Protein AF-M7DEE7-F1 (afdb_monomer_lite)

Secondary structure (DSSP, 8-state):
-EEEEEE-TTS-EEEEEEEPPP-----TT-HHHHHHHHHHHHHHHT-SSS--HHHHHHHHHHHHHHHHHHHHHHHHHHHT---------------------SSHHHHHHHHHHHHHHHTTT-PPPPP-----------

InterPro domains:
  IPR021973 SprA-related family [PF12118] (2-76)

Structure (mmCIF, N/CA/C/O backbone):
data_AF-M7DEE7-F1
#
_entry.id   AF-M7DEE7-F1
#
loop_
_atom_site.group_PDB
_atom_site.id
_atom_site.type_symbol
_atom_site.label_atom_id
_atom_site.label_alt_id
_atom_site.label_comp_id
_atom_site.label_asym_id
_atom_site.label_entity_id
_atom_site.label_seq_id
_atom_site.pdbx_PDB_ins_code
_atom_site.Cartn_x
_atom_site.Cartn_y
_atom_site.Cartn_z
_atom_site.occupancy
_atom_site.B_iso_or_equiv
_atom_site.auth_seq_id
_atom_site.auth_comp_id
_atom_site.auth_asym_id
_atom_site.auth_atom_id
_atom_site.pdbx_PDB_model_num
ATOM 1 N N . MET A 1 1 ? 14.505 -0.409 -4.161 1.00 74.81 1 MET A N 1
ATOM 2 C CA . MET A 1 1 ? 14.302 -0.125 -5.594 1.00 74.81 1 MET A CA 1
ATOM 3 C C . MET A 1 1 ? 15.296 -0.978 -6.356 1.00 74.81 1 MET A C 1
ATOM 5 O O . MET A 1 1 ? 16.490 -0.829 -6.120 1.00 74.81 1 MET A O 1
ATOM 9 N N . SER A 1 2 ? 14.812 -1.896 -7.187 1.00 82.19 2 SER A N 1
ATOM 10 C CA . SER A 1 2 ? 15.641 -2.763 -8.031 1.00 82.19 2 SER A CA 1
ATOM 11 C C . SER A 1 2 ? 15.344 -2.462 -9.496 1.00 82.19 2 SER A C 1
ATOM 13 O O . SER A 1 2 ? 14.206 -2.131 -9.825 1.00 82.19 2 SER A O 1
ATOM 15 N N . PHE A 1 3 ? 16.349 -2.559 -10.366 1.00 86.62 3 PHE A N 1
ATOM 16 C CA . PHE A 1 3 ? 16.215 -2.315 -11.802 1.00 86.62 3 PHE A CA 1
ATOM 17 C C . PHE A 1 3 ? 16.918 -3.418 -12.590 1.00 86.62 3 PHE A C 1
ATOM 19 O O . PHE A 1 3 ? 18.040 -3.807 -12.270 1.00 86.62 3 PHE A O 1
ATOM 26 N N . THR A 1 4 ? 16.257 -3.904 -13.636 1.00 86.44 4 THR A N 1
ATOM 27 C CA . THR A 1 4 ? 16.814 -4.855 -14.599 1.00 86.44 4 THR A CA 1
ATOM 28 C C . THR A 1 4 ? 17.246 -4.101 -15.846 1.00 86.44 4 THR A C 1
ATOM 30 O O . THR A 1 4 ? 16.471 -3.325 -16.410 1.00 86.44 4 THR A O 1
ATOM 33 N N . TYR A 1 5 ? 18.480 -4.347 -16.281 1.00 92.25 5 TYR A N 1
ATOM 34 C CA . TYR A 1 5 ? 19.091 -3.667 -17.416 1.00 92.25 5 TYR A CA 1
ATOM 35 C C . TYR A 1 5 ? 19.273 -4.617 -18.598 1.00 92.25 5 TYR A C 1
ATOM 37 O O . TYR A 1 5 ? 19.593 -5.792 -18.422 1.00 92.25 5 TYR A O 1
ATOM 45 N N . GLN A 1 6 ? 19.118 -4.091 -19.809 1.00 92.81 6 GLN A N 1
ATOM 46 C CA . GLN A 1 6 ? 19.440 -4.771 -21.056 1.00 92.81 6 GLN A CA 1
ATOM 47 C C . GLN A 1 6 ? 20.507 -3.980 -21.811 1.00 92.81 6 GLN A C 1
ATOM 49 O O . GLN A 1 6 ? 20.450 -2.752 -21.889 1.00 92.81 6 GLN A O 1
ATOM 54 N N . ARG A 1 7 ? 21.497 -4.690 -22.363 1.00 94.75 7 ARG A N 1
ATOM 55 C CA . ARG A 1 7 ? 22.533 -4.084 -23.201 1.00 94.75 7 ARG A CA 1
ATOM 56 C C . ARG A 1 7 ? 21.993 -3.848 -24.612 1.00 94.75 7 ARG A C 1
ATOM 58 O O . ARG A 1 7 ? 21.517 -4.786 -25.248 1.00 94.75 7 ARG A O 1
ATOM 65 N N . GLY A 1 8 ? 22.084 -2.606 -25.073 1.00 92.94 8 GLY A N 1
ATOM 66 C CA . GLY A 1 8 ? 21.734 -2.194 -26.424 1.00 92.94 8 GLY A CA 1
ATOM 67 C C . GLY A 1 8 ? 22.806 -2.564 -27.457 1.00 92.94 8 GLY A C 1
ATOM 68 O O . GLY A 1 8 ? 23.930 -2.929 -27.097 1.00 92.94 8 GLY A O 1
ATOM 69 N N . PRO A 1 9 ? 22.477 -2.473 -28.756 1.00 94.50 9 PRO A N 1
ATOM 70 C CA . PRO A 1 9 ? 23.415 -2.733 -29.854 1.00 94.50 9 PRO A CA 1
ATOM 71 C C . PRO A 1 9 ? 24.589 -1.739 -29.904 1.00 94.50 9 PRO A C 1
ATOM 73 O O . PRO A 1 9 ? 25.611 -2.023 -30.518 1.00 94.50 9 PRO A O 1
ATOM 76 N N . ASP A 1 10 ? 24.460 -0.599 -29.231 1.00 94.12 10 ASP A N 1
ATOM 77 C CA . ASP A 1 10 ? 25.496 0.411 -29.002 1.00 94.12 10 ASP A CA 1
ATOM 78 C C . ASP A 1 10 ? 26.430 0.077 -27.818 1.00 94.12 10 ASP A C 1
ATOM 80 O O . ASP A 1 10 ? 27.390 0.798 -27.553 1.00 94.12 10 ASP A O 1
ATOM 84 N N . GLY A 1 11 ? 26.167 -1.018 -27.096 1.00 93.38 11 GLY A N 1
ATOM 85 C CA . GLY A 1 11 ? 26.931 -1.456 -25.927 1.00 93.38 11 GLY A CA 1
ATOM 86 C C . GLY A 1 11 ? 26.510 -0.803 -24.605 1.00 93.38 11 GLY A C 1
ATOM 87 O O . GLY A 1 11 ? 26.977 -1.245 -23.546 1.00 93.38 11 GLY A O 1
ATOM 88 N N . ALA A 1 12 ? 25.608 0.183 -24.633 1.00 95.25 12 ALA A N 1
ATOM 89 C CA . ALA A 1 12 ? 25.098 0.857 -23.443 1.00 95.25 12 ALA A CA 1
ATOM 90 C C . ALA A 1 12 ? 24.053 0.000 -22.708 1.00 95.25 12 ALA A C 1
ATOM 92 O O . ALA A 1 12 ? 23.419 -0.878 -23.291 1.00 95.25 12 ALA A O 1
ATOM 93 N N . GLN A 1 13 ? 23.886 0.222 -21.402 1.00 94.88 13 GLN A N 1
ATOM 94 C CA . GLN A 1 13 ? 22.886 -0.477 -20.588 1.00 94.88 13 GLN A CA 1
ATOM 95 C C . GLN A 1 13 ? 21.650 0.401 -20.390 1.00 94.88 13 GLN A C 1
ATOM 97 O O . GLN A 1 13 ? 21.763 1.522 -19.898 1.00 94.88 13 GLN A O 1
ATOM 102 N N . TYR A 1 14 ? 20.477 -0.139 -20.712 1.00 90.75 14 TYR A N 1
ATOM 103 C CA . TYR A 1 14 ? 19.180 0.519 -20.566 1.00 90.75 14 TYR A CA 1
ATOM 104 C C . TYR A 1 14 ? 18.324 -0.220 -19.542 1.00 90.75 14 TYR A C 1
ATOM 106 O O . TYR A 1 14 ? 18.235 -1.445 -19.588 1.00 90.75 14 TYR A O 1
ATOM 114 N N . ALA A 1 15 ? 17.685 0.503 -18.621 1.00 90.88 15 ALA A N 1
ATOM 115 C CA . ALA A 1 15 ? 16.743 -0.097 -17.680 1.00 90.88 15 ALA A CA 1
ATOM 116 C C . ALA A 1 15 ? 15.453 -0.487 -18.419 1.00 90.88 15 ALA A C 1
ATOM 118 O O . ALA A 1 15 ? 14.769 0.377 -18.964 1.00 90.88 15 ALA A O 1
ATOM 119 N N . ILE A 1 16 ? 15.129 -1.779 -18.440 1.00 89.31 16 ILE A N 1
ATOM 120 C CA . ILE A 1 16 ? 13.931 -2.328 -19.106 1.00 89.31 16 ILE A CA 1
ATOM 121 C C . ILE A 1 16 ? 12.877 -2.833 -18.117 1.00 89.31 16 ILE A C 1
ATOM 123 O O . ILE A 1 16 ? 11.766 -3.177 -18.506 1.00 89.31 16 ILE A O 1
ATOM 127 N N . GLY A 1 17 ? 13.219 -2.885 -16.833 1.00 84.44 17 GLY A N 1
ATOM 128 C CA . GLY A 1 17 ? 12.309 -3.285 -15.773 1.00 84.44 17 GLY A CA 1
ATOM 129 C C . GLY A 1 17 ? 12.797 -2.792 -14.421 1.00 84.44 17 GLY A C 1
ATOM 130 O O . GLY A 1 17 ? 13.964 -2.434 -14.261 1.00 84.44 17 GLY A O 1
ATOM 131 N N . GLY A 1 18 ? 11.908 -2.777 -13.437 1.00 83.31 18 GLY A N 1
ATOM 132 C CA . GLY A 1 18 ? 12.243 -2.417 -12.068 1.00 83.31 18 GLY A CA 1
ATOM 133 C C . GLY A 1 18 ? 11.029 -2.445 -11.152 1.00 83.31 18 GLY A C 1
ATOM 134 O O . GLY A 1 18 ? 9.893 -2.473 -11.618 1.00 83.31 18 GLY A O 1
ATOM 135 N N . GLU A 1 19 ? 11.289 -2.445 -9.850 1.00 82.00 19 GLU A N 1
ATOM 136 C CA . GLU A 1 19 ? 10.268 -2.501 -8.804 1.00 82.00 19 GLU A CA 1
ATOM 137 C C . GLU A 1 19 ? 10.367 -1.282 -7.884 1.00 82.00 19 GLU A C 1
ATOM 139 O O . GLU A 1 19 ? 11.461 -0.889 -7.452 1.00 82.00 19 GLU A O 1
ATOM 144 N N . VAL A 1 20 ? 9.209 -0.694 -7.579 1.00 82.38 20 VAL A N 1
ATOM 145 C CA . VAL A 1 20 ? 9.079 0.442 -6.663 1.00 82.38 20 VAL A CA 1
ATOM 146 C C . VAL A 1 20 ? 8.702 -0.088 -5.278 1.00 82.38 20 VAL A C 1
ATOM 148 O O . VAL A 1 20 ? 7.695 -0.787 -5.164 1.00 82.38 20 VAL A O 1
ATOM 151 N N . PRO A 1 21 ? 9.470 0.222 -4.214 1.00 83.50 21 PRO A N 1
ATOM 152 C CA . PRO A 1 21 ? 9.062 -0.126 -2.861 1.00 83.50 21 PRO A CA 1
ATOM 153 C C . PRO A 1 21 ? 7.812 0.672 -2.479 1.00 83.50 21 PRO A C 1
ATOM 155 O O . PRO A 1 21 ? 7.757 1.886 -2.678 1.00 83.50 21 PRO A O 1
ATOM 158 N N . VAL A 1 22 ? 6.821 -0.013 -1.917 1.00 85.25 22 VAL A N 1
ATOM 159 C CA . VAL A 1 22 ? 5.583 0.605 -1.438 1.00 85.25 22 VAL A CA 1
ATOM 160 C C . VAL A 1 22 ? 5.645 0.727 0.077 1.00 85.25 22 VAL A C 1
ATOM 162 O O . VAL A 1 22 ? 6.008 -0.225 0.766 1.00 85.25 22 VAL A O 1
ATOM 165 N N . ASP A 1 23 ? 5.282 1.896 0.598 1.00 89.00 23 ASP A N 1
ATOM 166 C CA . ASP A 1 23 ? 5.188 2.101 2.038 1.00 89.00 23 ASP A CA 1
ATOM 167 C C . ASP A 1 23 ? 3.932 1.409 2.596 1.00 89.00 23 ASP A C 1
ATOM 169 O O . ASP A 1 23 ? 2.796 1.802 2.317 1.00 89.00 23 ASP A O 1
ATOM 173 N N . VAL A 1 24 ? 4.167 0.371 3.398 1.00 89.69 24 VAL A N 1
ATOM 174 C CA . VAL A 1 24 ? 3.150 -0.377 4.157 1.00 89.69 24 VAL A CA 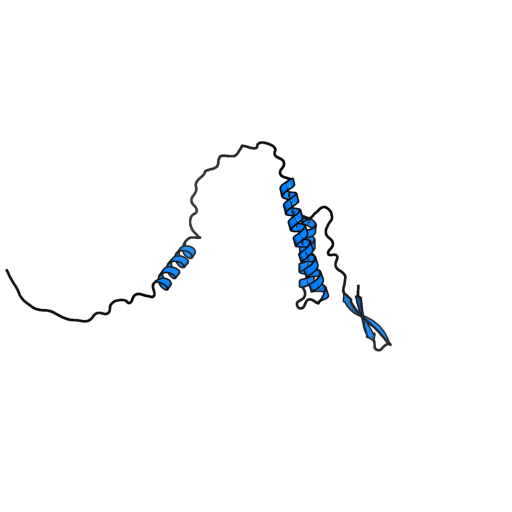1
ATOM 175 C C . VAL A 1 24 ? 3.122 0.036 5.631 1.00 89.69 24 VAL A C 1
ATOM 177 O O . VAL A 1 24 ? 2.571 -0.667 6.471 1.00 89.69 24 VAL A O 1
ATOM 180 N N . SER A 1 25 ? 3.717 1.182 5.962 1.00 92.06 25 SER A N 1
ATOM 181 C CA . SER A 1 25 ? 3.805 1.662 7.336 1.00 92.06 25 SER A CA 1
ATOM 182 C C . SER A 1 25 ? 2.444 2.204 7.797 1.00 92.06 25 SER A C 1
ATOM 184 O O . SER A 1 25 ? 1.747 2.877 7.014 1.00 92.06 25 SER A O 1
ATOM 186 N N . PRO A 1 26 ? 2.048 1.954 9.058 1.00 90.56 26 PRO A N 1
ATOM 187 C CA . PRO A 1 26 ? 0.838 2.533 9.621 1.00 90.56 26 PRO A CA 1
ATOM 188 C C . PRO A 1 26 ? 0.933 4.062 9.696 1.00 90.56 26 PRO A C 1
ATOM 190 O O . PRO A 1 26 ? 2.013 4.646 9.762 1.00 90.56 26 PRO A O 1
ATOM 193 N N . VAL A 1 27 ? -0.222 4.721 9.668 1.00 90.75 27 VAL A N 1
ATOM 194 C CA . VAL A 1 27 ? -0.355 6.152 9.943 1.00 90.75 27 VAL A CA 1
ATOM 195 C C . VAL A 1 27 ? -0.465 6.332 11.455 1.00 90.75 27 VAL A C 1
ATOM 197 O O . VAL A 1 27 ? -1.429 5.879 12.077 1.00 90.75 27 VAL A O 1
ATOM 200 N N . GLU A 1 28 ? 0.529 6.992 12.047 1.00 88.75 28 GLU A N 1
ATOM 201 C CA . GLU A 1 28 ? 0.598 7.198 13.494 1.00 88.75 28 GLU A CA 1
ATOM 202 C C . GLU A 1 28 ? -0.642 7.925 14.033 1.00 88.75 28 GLU A C 1
ATOM 204 O O . GLU A 1 28 ? -1.115 8.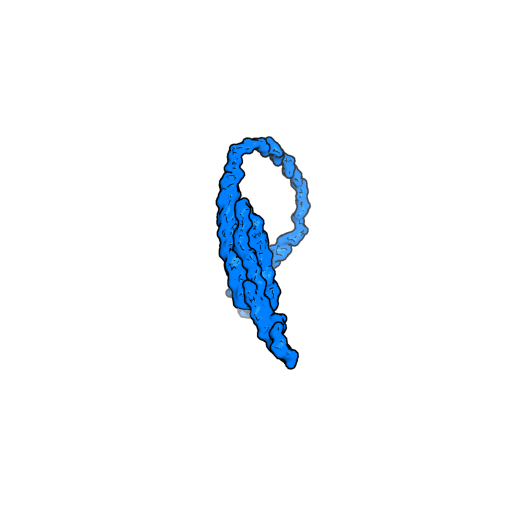913 13.467 1.00 88.75 28 GLU A O 1
ATOM 209 N N . GLY A 1 29 ? -1.190 7.416 15.139 1.00 87.31 29 GLY A N 1
ATOM 210 C CA . GLY A 1 29 ? -2.319 8.029 15.843 1.00 87.31 29 GLY A CA 1
ATOM 211 C C . GLY A 1 29 ? -3.668 7.964 15.119 1.00 87.31 29 GLY A C 1
ATOM 212 O O . GLY A 1 29 ? -4.658 8.457 15.660 1.00 87.31 29 GLY A O 1
ATOM 213 N N . ASN A 1 30 ? -3.750 7.359 13.927 1.00 92.81 30 ASN A N 1
ATOM 214 C CA . ASN A 1 30 ? -4.995 7.273 13.168 1.00 92.81 30 ASN A CA 1
ATOM 215 C C . ASN A 1 30 ? -5.185 5.886 12.520 1.00 92.81 30 ASN A C 1
ATOM 217 O O . ASN A 1 30 ? -4.877 5.702 11.336 1.00 92.81 30 ASN A O 1
ATOM 221 N N . PRO A 1 31 ? -5.745 4.906 13.257 1.00 92.25 31 PRO A N 1
ATOM 222 C CA . PRO A 1 31 ? -5.967 3.561 12.724 1.00 92.25 31 PRO A CA 1
ATOM 223 C C . PRO A 1 31 ? -6.956 3.552 11.549 1.00 92.25 31 PRO A C 1
ATOM 225 O O . PRO A 1 31 ? -6.840 2.725 10.646 1.00 92.25 31 PRO A O 1
ATOM 228 N N . GLN A 1 32 ? -7.893 4.504 11.495 1.00 93.81 32 GLN A N 1
ATOM 229 C CA . GLN A 1 32 ? -8.834 4.625 10.381 1.00 93.81 32 GLN A CA 1
ATOM 230 C C . GLN A 1 32 ? -8.121 5.049 9.089 1.00 93.81 32 GLN A C 1
ATOM 232 O O . GLN A 1 32 ? -8.337 4.444 8.040 1.00 93.81 32 GLN A O 1
ATOM 237 N N . ALA A 1 33 ? -7.219 6.031 9.164 1.00 94.56 33 ALA A N 1
ATOM 238 C CA . ALA A 1 33 ? -6.394 6.439 8.029 1.00 94.56 33 ALA A CA 1
ATOM 239 C C . ALA A 1 33 ? -5.445 5.318 7.580 1.00 94.56 33 ALA A C 1
ATOM 241 O O . ALA A 1 33 ? -5.286 5.099 6.379 1.00 94.56 33 ALA A O 1
ATOM 242 N N . THR A 1 34 ? -4.865 4.568 8.525 1.00 94.56 34 THR A N 1
ATOM 243 C CA . THR A 1 34 ? -4.061 3.371 8.225 1.00 94.56 34 THR A CA 1
ATOM 244 C C . THR A 1 34 ? -4.858 2.352 7.426 1.00 94.56 34 THR A C 1
ATOM 246 O O . THR A 1 34 ? -4.392 1.854 6.405 1.00 94.56 34 THR A O 1
ATOM 249 N N . LEU A 1 35 ? -6.080 2.064 7.858 1.00 94.44 35 LEU A N 1
ATOM 250 C CA . LEU A 1 35 ? -6.943 1.079 7.228 1.00 94.44 35 LEU A CA 1
ATOM 251 C C . LEU A 1 35 ? -7.325 1.476 5.795 1.00 94.44 35 LEU A C 1
ATOM 253 O O . LEU A 1 35 ? -7.234 0.642 4.892 1.00 94.44 35 LEU A O 1
ATOM 257 N N . GLU A 1 36 ? -7.670 2.743 5.555 1.00 95.25 36 GLU A N 1
ATOM 258 C CA . GLU A 1 36 ? -7.920 3.247 4.196 1.00 95.25 36 GLU A CA 1
ATOM 259 C C . GLU A 1 36 ? -6.655 3.213 3.325 1.00 95.25 36 GLU A C 1
ATOM 261 O O . GLU A 1 36 ? -6.690 2.724 2.193 1.00 95.25 36 GLU A O 1
ATOM 266 N N . LYS A 1 37 ? -5.504 3.636 3.867 1.00 95.19 37 LYS A N 1
ATOM 267 C CA . LYS A 1 37 ? -4.211 3.573 3.168 1.00 95.19 37 LYS A CA 1
ATOM 268 C C . LYS A 1 37 ? -3.877 2.136 2.756 1.00 95.19 37 LYS A C 1
ATOM 270 O O . LYS A 1 37 ? -3.561 1.886 1.594 1.00 95.19 37 LYS A O 1
ATOM 275 N N . MET A 1 38 ? -4.004 1.178 3.675 1.00 96.38 38 MET A N 1
ATOM 276 C CA . MET A 1 38 ? -3.701 -0.231 3.410 1.00 96.38 38 MET A CA 1
ATOM 277 C C . MET A 1 38 ? -4.680 -0.871 2.421 1.00 96.38 38 MET A C 1
ATOM 279 O O . MET A 1 38 ? -4.278 -1.729 1.634 1.00 96.38 38 MET A O 1
ATOM 283 N N . ARG A 1 39 ? -5.951 -0.445 2.392 1.00 95.50 39 ARG A N 1
ATOM 284 C CA . ARG A 1 39 ? -6.910 -0.883 1.361 1.00 95.50 39 ARG A CA 1
ATOM 285 C C . ARG A 1 39 ? -6.455 -0.476 -0.037 1.00 95.50 39 ARG A C 1
ATOM 287 O O . ARG A 1 39 ? -6.463 -1.321 -0.932 1.00 95.50 39 ARG A O 1
ATOM 294 N N . ILE A 1 40 ? -6.031 0.777 -0.205 1.00 95.44 40 ILE A N 1
ATOM 295 C CA . ILE A 1 40 ? -5.538 1.301 -1.486 1.00 95.44 40 ILE A CA 1
ATOM 296 C C . ILE A 1 40 ? -4.265 0.564 -1.904 1.00 95.44 40 ILE A C 1
ATOM 298 O O . ILE A 1 40 ? -4.189 0.077 -3.029 1.00 95.44 40 ILE A O 1
ATOM 302 N N . VAL A 1 41 ? -3.299 0.414 -0.991 1.00 95.00 41 VAL A N 1
ATOM 303 C CA . VAL A 1 41 ? -2.035 -0.295 -1.258 1.00 95.00 41 VAL A CA 1
ATOM 304 C C . VAL A 1 41 ? -2.288 -1.738 -1.695 1.00 95.00 41 VAL A C 1
ATOM 306 O O . VAL A 1 41 ? -1.769 -2.175 -2.721 1.00 95.00 41 VAL A O 1
ATOM 309 N N . ARG A 1 42 ? -3.141 -2.468 -0.967 1.00 95.06 42 ARG A N 1
ATOM 310 C CA . ARG A 1 42 ? -3.504 -3.849 -1.307 1.00 95.06 42 ARG A CA 1
ATOM 311 C C . ARG A 1 42 ? -4.169 -3.942 -2.677 1.00 95.06 42 ARG A C 1
ATOM 313 O O . ARG A 1 42 ? -3.844 -4.838 -3.451 1.00 95.06 42 ARG A O 1
ATOM 320 N N . ALA A 1 43 ? -5.113 -3.046 -2.962 1.00 94.56 43 ALA A N 1
ATOM 321 C CA . ALA A 1 43 ? -5.818 -3.023 -4.237 1.00 94.56 43 ALA A CA 1
ATOM 322 C C . ALA A 1 43 ? -4.867 -2.716 -5.399 1.00 94.56 43 ALA A C 1
ATOM 324 O O . ALA A 1 43 ? -4.922 -3.404 -6.410 1.00 94.56 43 ALA A O 1
ATOM 325 N N . ALA A 1 44 ? -3.966 -1.743 -5.238 1.00 92.88 44 ALA A N 1
ATOM 326 C CA . ALA A 1 44 ? -2.986 -1.375 -6.255 1.00 92.88 44 ALA A CA 1
ATOM 327 C C . ALA A 1 44 ? -1.994 -2.512 -6.541 1.00 92.88 44 ALA A C 1
ATOM 329 O O . ALA A 1 44 ? -1.747 -2.825 -7.702 1.00 92.88 44 ALA A O 1
ATOM 330 N N . ALA A 1 45 ? -1.484 -3.174 -5.499 1.00 92.62 45 ALA A N 1
ATOM 331 C CA . ALA A 1 45 ? -0.571 -4.304 -5.654 1.00 92.62 45 ALA A CA 1
ATOM 332 C C . ALA A 1 45 ? -1.238 -5.501 -6.364 1.00 92.62 45 ALA A C 1
ATOM 334 O O . ALA A 1 45 ? -0.617 -6.186 -7.170 1.00 92.62 45 ALA A O 1
ATOM 335 N N . LEU A 1 46 ? -2.527 -5.747 -6.115 1.00 94.19 46 LEU A N 1
ATOM 336 C CA . LEU A 1 46 ? -3.274 -6.836 -6.759 1.00 94.19 46 LEU A CA 1
ATOM 337 C C . LEU A 1 46 ? -3.966 -6.430 -8.074 1.00 94.19 46 LEU A C 1
ATOM 339 O O . LEU A 1 46 ? -4.631 -7.269 -8.676 1.00 94.19 46 LEU A O 1
ATOM 343 N N . ALA A 1 47 ? -3.842 -5.175 -8.515 1.00 93.31 47 ALA A N 1
ATOM 344 C CA . ALA A 1 47 ? -4.535 -4.661 -9.698 1.00 93.31 47 ALA A CA 1
ATOM 345 C C . ALA A 1 47 ? -4.085 -5.280 -11.040 1.00 93.31 47 ALA A C 1
ATOM 347 O O . ALA A 1 47 ? -4.939 -5.452 -11.914 1.00 93.31 47 ALA A O 1
ATOM 348 N N . PRO A 1 48 ? -2.794 -5.604 -11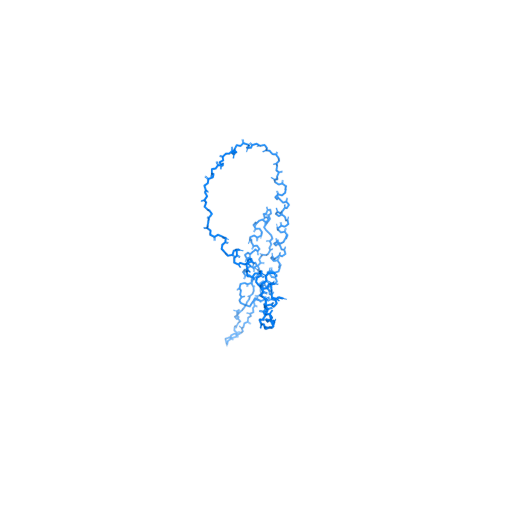.269 1.00 87.75 48 PRO A N 1
ATOM 349 C CA . PRO A 1 48 ? -2.367 -6.222 -12.521 1.00 87.75 48 PRO A CA 1
ATOM 350 C C . PRO A 1 48 ? -2.992 -7.607 -12.732 1.00 87.75 48 PRO A C 1
ATOM 352 O O . PRO A 1 48 ? -3.163 -8.373 -11.787 1.00 87.75 48 PRO A O 1
ATOM 355 N N . ALA A 1 49 ? -3.244 -7.982 -13.992 1.00 89.31 49 ALA A N 1
ATOM 356 C CA . ALA A 1 49 ? -3.812 -9.293 -14.338 1.00 89.31 49 ALA A CA 1
ATOM 357 C C . ALA A 1 49 ? -2.954 -10.480 -13.850 1.00 89.31 49 ALA A C 1
ATOM 359 O O . ALA A 1 49 ? -3.475 -11.564 -13.589 1.00 89.31 49 ALA A O 1
ATOM 360 N N . GLN A 1 50 ? -1.640 -10.275 -13.722 1.00 87.62 50 GLN A N 1
ATOM 361 C CA . GLN A 1 50 ? -0.695 -11.234 -13.155 1.00 87.62 50 GLN A CA 1
ATOM 362 C C . GLN A 1 50 ? 0.236 -10.501 -12.175 1.00 87.62 50 GLN A C 1
ATOM 364 O O . GLN A 1 50 ? 1.258 -9.963 -12.604 1.00 87.62 50 GLN A O 1
ATOM 369 N N . PRO A 1 51 ? -0.099 -10.440 -10.873 1.00 90.06 51 PRO A N 1
ATOM 370 C CA . PRO A 1 51 ? 0.738 -9.755 -9.893 1.00 90.06 51 PRO A CA 1
ATOM 371 C C . PRO A 1 51 ? 2.065 -10.497 -9.706 1.00 90.06 51 PRO A C 1
ATOM 373 O O . PRO A 1 51 ? 2.096 -11.734 -9.622 1.00 90.06 51 PRO A O 1
ATOM 376 N N . SER A 1 52 ? 3.164 -9.751 -9.600 1.00 91.25 52 SER A N 1
ATOM 377 C CA . SER A 1 52 ? 4.486 -10.321 -9.340 1.00 91.25 52 SER A CA 1
ATOM 378 C C . SER A 1 52 ? 4.580 -10.894 -7.916 1.00 91.25 52 SER A C 1
ATOM 380 O O . SER A 1 52 ? 3.686 -10.727 -7.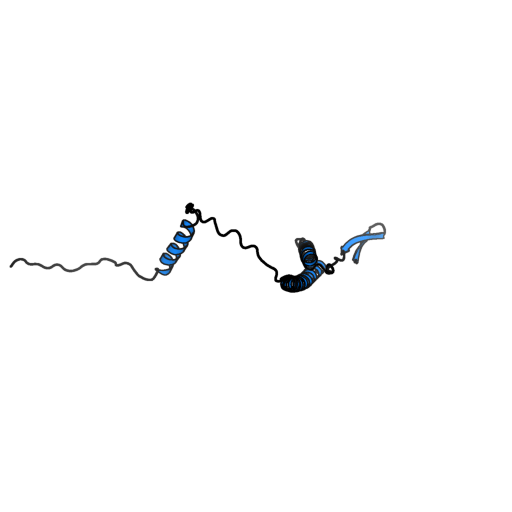083 1.00 91.25 52 SER A O 1
ATOM 382 N N . GLY A 1 53 ? 5.672 -11.601 -7.604 1.00 91.31 53 GLY A N 1
ATOM 383 C CA . GLY A 1 53 ? 5.923 -12.061 -6.232 1.00 91.31 53 GLY A CA 1
ATOM 384 C C . GLY A 1 53 ? 6.023 -10.905 -5.231 1.00 91.31 53 GLY A C 1
ATOM 385 O O . GLY A 1 53 ? 5.487 -11.006 -4.128 1.00 91.31 53 GLY A O 1
ATOM 386 N N . GLN A 1 54 ? 6.643 -9.797 -5.647 1.00 89.19 54 GLN A N 1
ATOM 387 C CA . GLN A 1 54 ? 6.827 -8.608 -4.821 1.00 89.19 54 GLN A CA 1
ATOM 388 C C . GLN A 1 54 ? 5.488 -7.923 -4.519 1.00 89.19 54 GLN A C 1
ATOM 390 O O . GLN A 1 54 ? 5.219 -7.594 -3.365 1.00 89.19 54 GLN A O 1
ATOM 395 N N . ASP A 1 55 ? 4.608 -7.805 -5.518 1.00 92.50 55 ASP A N 1
ATOM 396 C CA . ASP A 1 55 ? 3.271 -7.226 -5.342 1.00 92.50 55 ASP A CA 1
ATOM 397 C C . ASP A 1 55 ? 2.422 -8.041 -4.360 1.00 92.50 55 ASP A C 1
ATOM 399 O O . ASP A 1 55 ? 1.785 -7.500 -3.455 1.00 92.50 55 ASP A O 1
ATOM 403 N N . ARG A 1 56 ? 2.446 -9.375 -4.487 1.00 94.06 56 ARG A N 1
ATOM 404 C CA . ARG A 1 56 ? 1.728 -10.257 -3.554 1.00 94.06 56 ARG A CA 1
ATOM 405 C C . ARG A 1 56 ? 2.263 -10.141 -2.129 1.00 94.06 56 ARG A C 1
ATOM 407 O O . ARG A 1 56 ? 1.471 -10.191 -1.190 1.00 94.06 56 ARG A O 1
ATOM 414 N N . ALA A 1 57 ? 3.575 -9.974 -1.962 1.00 93.19 57 ALA A N 1
ATOM 415 C CA . ALA A 1 57 ? 4.179 -9.756 -0.651 1.00 93.19 57 ALA A CA 1
ATOM 416 C C . ALA A 1 57 ? 3.704 -8.433 -0.026 1.00 93.19 57 ALA A C 1
ATOM 418 O O . ALA A 1 57 ? 3.267 -8.432 1.123 1.00 93.19 57 ALA A O 1
ATOM 419 N N . VAL A 1 58 ? 3.688 -7.339 -0.797 1.00 94.12 58 VAL A N 1
ATOM 420 C CA . VAL A 1 58 ? 3.154 -6.037 -0.352 1.00 94.12 58 VAL A CA 1
ATOM 421 C C . VAL A 1 58 ? 1.676 -6.148 0.026 1.00 94.12 58 VAL A C 1
ATOM 423 O O . VAL A 1 58 ? 1.262 -5.651 1.071 1.00 94.12 58 VAL A O 1
ATOM 426 N N . ALA A 1 59 ? 0.873 -6.848 -0.779 1.00 94.50 59 ALA A N 1
ATOM 427 C CA . ALA A 1 59 ? -0.539 -7.070 -0.481 1.00 94.50 59 ALA A CA 1
ATOM 428 C C . ALA A 1 59 ? -0.745 -7.853 0.828 1.00 94.50 59 ALA A C 1
ATOM 430 O O . ALA A 1 59 ? -1.641 -7.517 1.603 1.00 94.50 59 ALA A O 1
ATOM 431 N N . ALA A 1 60 ? 0.084 -8.869 1.088 1.00 95.75 60 ALA A N 1
ATOM 432 C CA . ALA A 1 60 ? 0.042 -9.642 2.327 1.00 95.75 60 ALA A CA 1
ATOM 433 C C . ALA A 1 60 ? 0.428 -8.790 3.548 1.00 95.75 60 ALA A C 1
ATOM 435 O O . ALA A 1 60 ? -0.277 -8.823 4.554 1.00 95.75 60 ALA A O 1
ATOM 436 N N . GLN A 1 61 ? 1.482 -7.977 3.439 1.00 94.81 61 GLN A N 1
ATOM 437 C CA . GLN A 1 61 ? 1.878 -7.037 4.494 1.00 94.81 61 GLN A CA 1
ATOM 438 C C . GLN A 1 61 ? 0.767 -6.022 4.786 1.00 94.81 61 GLN A C 1
ATOM 440 O O . GLN A 1 61 ? 0.372 -5.847 5.935 1.00 94.81 61 GLN A O 1
ATOM 445 N N . ALA A 1 62 ? 0.170 -5.436 3.745 1.00 95.62 62 ALA A N 1
ATOM 446 C CA . ALA A 1 62 ? -0.948 -4.510 3.901 1.00 95.62 62 ALA A CA 1
ATOM 447 C C . ALA A 1 62 ? -2.164 -5.163 4.585 1.00 95.62 62 ALA A C 1
ATOM 449 O O . ALA A 1 62 ? -2.869 -4.505 5.349 1.00 95.62 62 ALA A O 1
ATOM 450 N N . MET A 1 63 ? -2.426 -6.456 4.346 1.00 95.62 63 MET A N 1
ATOM 451 C CA . MET A 1 63 ? -3.471 -7.188 5.073 1.00 95.62 63 MET A CA 1
ATOM 452 C C . MET A 1 63 ? -3.151 -7.334 6.563 1.00 95.62 63 MET A C 1
ATOM 454 O O . MET A 1 63 ? -4.055 -7.165 7.377 1.00 95.62 63 MET A O 1
ATOM 458 N N . GLN A 1 64 ? -1.898 -7.625 6.923 1.00 95.50 64 GLN A N 1
ATOM 459 C CA . GLN A 1 64 ? -1.476 -7.739 8.324 1.00 95.50 64 GLN A CA 1
ATOM 460 C C . GLN A 1 64 ? -1.694 -6.418 9.068 1.00 95.50 64 GLN A C 1
ATOM 462 O O . GLN A 1 64 ? -2.426 -6.384 10.054 1.00 95.50 64 GLN A O 1
ATOM 467 N N . THR A 1 65 ? -1.191 -5.311 8.520 1.00 95.00 65 THR A N 1
ATOM 468 C CA . THR A 1 65 ? -1.360 -3.974 9.111 1.00 95.00 65 THR A CA 1
ATOM 469 C C . THR A 1 65 ? -2.826 -3.542 9.162 1.00 95.00 65 THR A C 1
ATOM 471 O O . THR A 1 65 ? -3.259 -2.860 10.088 1.00 95.00 65 THR A O 1
ATOM 474 N N . MET A 1 66 ? -3.641 -3.960 8.190 1.00 94.88 66 MET A N 1
ATOM 475 C CA . MET A 1 66 ? -5.079 -3.695 8.212 1.00 94.88 66 MET A CA 1
ATOM 476 C C . MET A 1 66 ? -5.781 -4.413 9.372 1.00 94.88 66 MET A C 1
ATOM 478 O O . MET A 1 66 ? -6.694 -3.839 9.959 1.00 94.88 66 MET A O 1
ATOM 482 N N . LEU A 1 67 ? -5.380 -5.644 9.702 1.00 95.06 67 LEU A N 1
ATOM 483 C CA . LEU A 1 67 ? -5.930 -6.387 10.842 1.00 95.06 67 LEU A CA 1
ATOM 484 C C . LEU A 1 67 ? -5.537 -5.736 12.174 1.00 95.06 67 LEU A C 1
ATOM 486 O O . LEU A 1 67 ? -6.385 -5.582 13.052 1.00 95.06 67 LEU A O 1
ATOM 490 N N . GLU A 1 68 ? -4.285 -5.297 12.295 1.00 93.50 68 GLU A N 1
ATOM 491 C CA . GLU A 1 68 ? -3.789 -4.552 13.459 1.00 93.50 68 GLU A CA 1
ATOM 492 C C . GLU A 1 68 ? -4.579 -3.251 13.655 1.00 93.50 68 GLU A C 1
ATOM 494 O O . GLU A 1 68 ? -5.172 -3.030 14.712 1.00 93.50 68 GLU A O 1
ATOM 499 N N . ALA A 1 69 ? -4.713 -2.447 12.597 1.00 94.38 69 ALA A N 1
ATOM 500 C CA . ALA A 1 69 ? -5.472 -1.200 12.634 1.00 94.38 69 ALA A CA 1
ATOM 501 C C . ALA A 1 69 ? -6.966 -1.413 12.946 1.00 94.38 69 ALA A C 1
ATOM 503 O O . ALA A 1 69 ? -7.571 -0.597 13.638 1.00 94.38 69 ALA A O 1
ATOM 504 N N . GLN A 1 70 ? -7.581 -2.507 12.475 1.00 93.25 70 GLN A N 1
ATOM 505 C CA . GLN A 1 70 ? -8.963 -2.853 12.842 1.00 93.25 70 GLN A CA 1
ATOM 506 C C . GLN A 1 70 ? -9.101 -3.136 14.340 1.00 93.25 70 GLN A C 1
ATOM 508 O O . GLN A 1 70 ? -10.053 -2.665 14.965 1.00 93.25 70 GLN A O 1
ATOM 513 N N . SER A 1 71 ? -8.145 -3.869 14.916 1.00 93.31 71 SER A N 1
ATOM 514 C CA . SER A 1 71 ? -8.108 -4.141 16.353 1.00 93.31 71 SER A CA 1
ATOM 515 C C . SER A 1 71 ? -7.944 -2.850 17.161 1.00 93.31 71 SER A C 1
ATOM 517 O O . SER A 1 71 ? -8.678 -2.622 18.121 1.00 93.31 71 SER A O 1
ATOM 519 N N . GLU A 1 72 ? -7.033 -1.966 16.752 1.00 91.25 72 GLU A N 1
ATOM 520 C CA . GLU A 1 72 ? -6.833 -0.661 17.396 1.00 91.25 72 GLU A CA 1
ATOM 521 C C . GLU A 1 72 ? -8.061 0.253 17.292 1.00 91.25 72 GLU A C 1
ATOM 523 O O . GLU A 1 72 ? -8.407 0.959 18.238 1.00 91.25 72 GLU A O 1
ATOM 528 N N . LEU A 1 73 ? -8.766 0.241 16.161 1.00 91.06 73 LEU A N 1
ATOM 529 C CA . LEU A 1 73 ? -9.978 1.042 15.989 1.00 91.06 73 LEU A CA 1
ATOM 530 C C . LEU A 1 73 ? -11.103 0.561 16.921 1.00 91.06 73 LEU A C 1
ATOM 532 O O . LEU A 1 73 ? -11.823 1.378 17.500 1.00 91.06 73 LEU A O 1
ATOM 536 N N . ALA A 1 74 ? -11.222 -0.754 17.124 1.00 89.44 74 ALA A N 1
ATOM 537 C CA . ALA A 1 74 ? -12.193 -1.331 18.050 1.00 89.44 74 ALA A CA 1
ATOM 538 C C . ALA A 1 74 ? -11.925 -0.929 19.515 1.00 89.44 74 ALA A C 1
ATOM 540 O O . ALA A 1 74 ? -12.865 -0.622 20.259 1.00 89.44 74 ALA A O 1
ATOM 541 N N . THR A 1 75 ? -10.655 -0.870 19.932 1.00 87.56 75 THR A N 1
ATOM 542 C CA . THR A 1 75 ? -10.289 -0.429 21.289 1.00 87.56 75 THR A CA 1
ATOM 543 C C . THR A 1 75 ? -10.487 1.077 21.474 1.00 87.56 75 THR A C 1
ATOM 545 O O . THR A 1 75 ? -11.010 1.498 22.508 1.00 87.56 75 THR A O 1
ATOM 548 N N . GLN A 1 76 ? -10.176 1.896 20.462 1.00 83.56 76 GLN A N 1
ATOM 549 C CA . GLN A 1 76 ? -10.397 3.347 20.508 1.00 83.56 76 GLN A CA 1
ATOM 550 C C . GLN A 1 76 ? -11.879 3.735 20.585 1.00 83.56 76 GLN A C 1
ATOM 552 O O . GLN A 1 76 ? -12.227 4.663 21.318 1.00 83.56 76 GLN A O 1
ATOM 557 N N . ASN A 1 77 ? -12.764 3.033 19.869 1.00 79.75 77 ASN A N 1
ATOM 558 C CA . ASN A 1 77 ? -14.205 3.293 19.947 1.00 79.75 77 ASN A CA 1
ATOM 559 C C . ASN A 1 77 ? -14.792 2.908 21.311 1.00 79.75 77 ASN A C 1
ATOM 561 O O . ASN A 1 77 ? -15.677 3.597 21.814 1.00 79.75 77 ASN A O 1
ATOM 565 N N . SER A 1 78 ? -14.267 1.854 21.937 1.00 73.19 78 SER A N 1
ATOM 566 C CA . SER A 1 78 ? -14.701 1.426 23.272 1.00 73.19 78 SER A CA 1
ATOM 567 C C . SER A 1 78 ? -14.290 2.424 24.365 1.00 73.19 78 SER A C 1
ATOM 569 O O . SER A 1 78 ? -15.032 2.624 25.321 1.00 73.19 78 SER A O 1
ATOM 571 N N . GLY A 1 79 ? -13.147 3.103 24.205 1.00 61.47 79 GLY A N 1
ATOM 572 C CA . GLY A 1 79 ? -12.653 4.116 25.149 1.00 61.47 79 GLY A CA 1
ATOM 573 C C . GLY A 1 79 ? -13.260 5.520 25.001 1.00 61.47 79 GLY A C 1
ATOM 574 O O . GLY A 1 79 ? -13.071 6.346 25.884 1.00 61.47 79 GLY A O 1
ATOM 575 N N . LYS A 1 80 ? -13.988 5.807 23.912 1.00 59.12 80 LYS A N 1
ATOM 576 C CA . LYS A 1 80 ? -14.645 7.110 23.654 1.00 59.12 80 LYS A CA 1
ATOM 577 C C . LYS A 1 80 ? -16.107 7.183 24.107 1.00 59.12 80 LYS A C 1
ATOM 579 O O . LYS A 1 80 ? -16.768 8.191 23.867 1.00 59.12 80 LYS A O 1
ATOM 584 N N . THR A 1 81 ? -16.613 6.145 24.772 1.00 52.88 81 THR A N 1
ATOM 585 C CA . THR A 1 81 ? -17.934 6.189 25.412 1.00 52.88 81 THR A CA 1
ATOM 586 C C . THR A 1 81 ? -17.800 6.842 26.790 1.00 52.88 81 THR A C 1
ATOM 588 O O . THR A 1 81 ? -17.724 6.163 27.809 1.00 52.88 81 THR A O 1
ATOM 591 N N . GLU A 1 82 ? -17.726 8.172 26.816 1.00 53.00 82 GLU A N 1
ATOM 592 C CA . GLU A 1 82 ? -17.933 8.960 28.037 1.00 53.00 82 GLU A CA 1
ATOM 593 C C . GLU A 1 82 ? -19.431 8.928 28.425 1.00 53.00 82 GLU A C 1
ATOM 595 O O . GLU A 1 82 ? -20.291 9.081 27.549 1.00 53.00 82 GLU A O 1
ATOM 600 N N . PRO A 1 83 ? -19.781 8.743 29.714 1.00 58.16 83 PRO A N 1
ATOM 601 C CA . PRO A 1 83 ? -21.154 8.798 30.202 1.00 58.16 83 PRO A CA 1
ATOM 602 C C . PRO A 1 83 ? -21.547 10.257 30.486 1.00 58.16 83 PRO A C 1
ATOM 604 O O . PRO A 1 83 ? -20.993 10.892 31.380 1.00 58.16 83 PRO A O 1
ATOM 607 N N . GLY A 1 84 ? -22.515 10.798 29.743 1.00 47.44 84 GLY A N 1
ATOM 608 C CA . GLY A 1 84 ? -22.940 12.191 29.917 1.00 47.44 84 GLY A CA 1
ATOM 609 C C . GLY A 1 84 ? -24.241 12.562 29.205 1.00 47.44 84 GLY A C 1
ATOM 610 O O . GLY A 1 84 ? -24.212 13.125 28.118 1.00 47.44 84 GLY A O 1
ATOM 611 N N . THR A 1 85 ? -25.354 12.252 29.877 1.00 46.56 85 THR A N 1
ATOM 612 C CA . THR A 1 85 ? -26.550 13.108 30.059 1.00 46.56 85 THR A CA 1
ATOM 613 C C . THR A 1 85 ? -27.364 13.583 28.833 1.00 46.56 85 THR A C 1
ATOM 615 O O . THR A 1 85 ? -27.011 14.513 28.116 1.00 46.56 85 THR A O 1
ATOM 618 N N . ASP A 1 86 ? -28.558 12.987 28.725 1.00 50.31 86 ASP A N 1
ATOM 619 C CA . ASP A 1 86 ? -29.857 13.614 28.436 1.00 50.31 86 ASP A CA 1
ATOM 620 C C . ASP A 1 86 ? -30.053 14.423 27.142 1.00 50.31 86 ASP A C 1
ATOM 622 O O . ASP A 1 86 ? -29.969 15.650 27.100 1.00 50.31 86 ASP A O 1
ATOM 626 N N . LYS A 1 87 ? -30.568 13.725 26.123 1.00 48.44 87 LYS A N 1
ATOM 627 C CA . LYS A 1 87 ? -31.657 14.244 25.281 1.00 48.44 87 LYS A CA 1
ATOM 628 C C . LYS A 1 87 ? -32.761 13.198 25.159 1.00 48.44 87 LYS A C 1
ATOM 630 O O . LYS A 1 87 ? -32.899 12.503 24.157 1.00 48.44 87 LYS A O 1
ATOM 635 N N . ALA A 1 88 ? -33.565 13.116 26.213 1.00 49.81 88 ALA A N 1
ATOM 636 C CA . ALA A 1 88 ? -34.968 12.777 26.073 1.00 49.81 88 ALA A CA 1
ATOM 637 C C . ALA A 1 88 ? -35.668 13.967 25.396 1.00 49.81 88 ALA A C 1
ATOM 639 O O . ALA A 1 88 ? -35.976 14.940 26.068 1.00 49.81 88 ALA A O 1
ATOM 640 N N . ASP A 1 89 ? -35.844 13.915 24.075 1.00 47.16 89 ASP A N 1
ATOM 641 C CA . ASP A 1 89 ? -37.024 14.463 23.392 1.00 47.16 89 ASP A CA 1
ATOM 642 C C . ASP A 1 89 ? -37.037 13.997 21.931 1.00 47.16 89 ASP A C 1
ATOM 644 O O . ASP A 1 89 ? -36.278 14.482 21.092 1.00 47.16 89 ASP A O 1
ATOM 648 N N . SER A 1 90 ? -37.829 12.961 21.658 1.00 41.41 90 SER A N 1
ATOM 649 C CA . SER A 1 90 ? -38.633 12.783 20.432 1.00 41.41 90 SER A CA 1
ATOM 650 C C . SER A 1 90 ? -39.294 11.400 20.439 1.00 41.41 90 SER A C 1
ATOM 652 O O . SER A 1 90 ? -39.243 10.621 19.489 1.00 41.41 90 SER A O 1
ATOM 654 N N . ALA A 1 91 ? -39.989 11.102 21.538 1.00 48.66 91 ALA A N 1
ATOM 655 C CA . ALA A 1 91 ? -41.118 10.191 21.486 1.00 48.66 91 ALA A CA 1
ATOM 656 C C . ALA A 1 91 ? -42.307 10.968 20.909 1.00 48.66 91 ALA A C 1
ATOM 658 O O . ALA A 1 91 ? -43.037 11.584 21.669 1.00 48.66 91 ALA A O 1
ATOM 659 N N . GLN A 1 92 ? -42.463 10.971 19.579 1.00 45.84 92 GLN A N 1
ATOM 660 C CA . GLN A 1 92 ? -43.754 11.033 18.869 1.00 45.84 92 GLN A CA 1
ATOM 661 C C . GLN A 1 92 ? -43.543 11.265 17.369 1.00 45.84 92 GLN A C 1
ATOM 663 O O . GLN A 1 92 ? -43.433 12.396 16.909 1.00 45.84 92 GLN A O 1
ATOM 668 N N . LYS A 1 93 ? -43.603 10.182 16.585 1.00 38.97 93 LYS A N 1
ATOM 669 C CA . LYS A 1 93 ? -44.458 10.150 15.388 1.00 38.97 93 LYS A CA 1
ATOM 670 C C . LYS A 1 93 ? -44.785 8.709 15.004 1.00 38.97 93 LYS A C 1
ATOM 672 O O . LYS A 1 93 ? -44.290 8.169 14.023 1.00 38.97 93 LYS A O 1
ATOM 677 N N . THR A 1 94 ? -45.679 8.094 15.773 1.00 44.69 94 THR A N 1
ATOM 678 C CA . THR A 1 94 ? -46.618 7.130 15.199 1.00 44.69 94 THR A CA 1
ATOM 679 C C . THR A 1 94 ? -47.566 7.913 14.295 1.00 44.69 94 THR A C 1
ATOM 681 O O . THR A 1 94 ? -48.437 8.635 14.772 1.00 44.69 94 THR A O 1
ATOM 684 N N . ALA A 1 95 ? -47.372 7.800 12.989 1.00 47.09 95 ALA A N 1
ATOM 685 C CA . ALA A 1 95 ? -48.420 8.044 12.014 1.00 47.09 95 ALA A CA 1
ATOM 686 C C . ALA A 1 95 ? -48.311 6.929 10.981 1.00 47.09 95 ALA A C 1
ATOM 688 O O . ALA A 1 95 ? -47.477 6.962 10.081 1.00 47.09 95 ALA A O 1
ATOM 689 N N . SER A 1 96 ? -49.112 5.906 11.240 1.00 45.09 96 SER A N 1
ATOM 690 C CA . SER A 1 96 ? -49.637 4.933 10.303 1.00 45.09 96 SER A CA 1
ATOM 691 C C . SER A 1 96 ? -49.891 5.561 8.930 1.00 45.09 96 SER A C 1
ATOM 693 O O . SER A 1 96 ? -50.663 6.510 8.845 1.00 45.09 96 SER A O 1
ATOM 695 N N . ASP A 1 97 ? -49.292 4.999 7.882 1.00 41.84 97 ASP A N 1
ATOM 696 C CA . ASP A 1 97 ? -49.903 4.934 6.553 1.00 41.84 97 ASP A CA 1
ATOM 697 C C . ASP A 1 97 ? -49.361 3.685 5.814 1.00 41.84 97 ASP A C 1
ATOM 699 O O . ASP A 1 97 ? -48.163 3.393 5.928 1.00 41.84 97 ASP A O 1
ATOM 703 N N . PRO A 1 98 ? -50.212 2.871 5.160 1.00 49.53 98 PRO A N 1
ATOM 704 C CA . PRO A 1 98 ? -49.878 1.525 4.719 1.00 49.53 98 PRO A CA 1
ATOM 705 C C . PRO A 1 98 ? -49.405 1.520 3.260 1.00 49.53 98 PRO A C 1
ATOM 707 O O . PRO A 1 98 ? -50.194 1.688 2.338 1.00 49.53 98 PRO A O 1
ATOM 710 N N . ALA A 1 99 ? -48.126 1.229 3.032 1.00 38.03 99 ALA A N 1
ATOM 711 C CA . ALA A 1 99 ? -47.606 0.889 1.706 1.00 38.03 99 ALA A CA 1
ATOM 712 C C . ALA A 1 99 ? -46.995 -0.516 1.743 1.00 38.03 99 ALA A C 1
ATOM 714 O O . ALA A 1 99 ? -45.783 -0.720 1.687 1.00 38.03 99 ALA A O 1
ATOM 715 N N . ALA A 1 100 ? -47.878 -1.497 1.906 1.00 47.06 100 ALA A N 1
ATOM 716 C CA . ALA A 1 100 ? -47.595 -2.898 1.670 1.00 47.06 100 ALA A CA 1
ATOM 717 C C . ALA A 1 100 ? -47.944 -3.228 0.215 1.00 47.06 100 ALA A C 1
ATOM 719 O O . ALA A 1 100 ? -49.112 -3.423 -0.068 1.00 47.06 100 ALA A O 1
ATOM 720 N N . GLU A 1 101 ? -46.955 -3.310 -0.678 1.00 49.28 101 GLU A N 1
ATOM 721 C CA . GLU A 1 101 ? -46.955 -4.233 -1.830 1.00 49.28 101 GLU A CA 1
ATOM 722 C C . GLU A 1 101 ? -45.664 -4.065 -2.638 1.00 49.28 101 GLU A C 1
ATOM 724 O O . GLU A 1 101 ? -45.514 -3.094 -3.363 1.00 49.28 101 GLU A O 1
ATOM 729 N N . SER A 1 102 ? -44.711 -4.992 -2.478 1.00 51.31 102 SER A N 1
ATOM 730 C CA . SER A 1 102 ? -43.775 -5.403 -3.553 1.00 51.31 102 SER A CA 1
ATOM 731 C C . SER A 1 102 ? -42.810 -6.530 -3.127 1.00 51.31 102 SER A C 1
ATOM 733 O O . SER A 1 102 ? -42.058 -7.035 -3.954 1.00 51.31 102 SER A O 1
ATOM 735 N N . GLY A 1 103 ? -42.791 -6.956 -1.856 1.00 50.78 103 GLY A N 1
ATOM 736 C CA . GLY A 1 103 ? -41.854 -7.989 -1.363 1.00 50.78 103 GLY A CA 1
ATOM 737 C C . GLY A 1 103 ? -42.452 -9.380 -1.102 1.00 50.78 103 GLY A C 1
ATOM 738 O O . GLY A 1 103 ? -41.744 -10.285 -0.655 1.00 50.78 103 GLY A O 1
ATOM 739 N N . SER A 1 104 ? -43.757 -9.566 -1.324 1.00 57.69 104 SER A N 1
ATOM 740 C CA . SER A 1 104 ? -44.475 -10.754 -0.830 1.00 57.69 104 SER A CA 1
ATOM 741 C C . SER A 1 104 ? -44.731 -11.844 -1.871 1.00 57.69 104 SER A C 1
ATOM 743 O O . SER A 1 104 ? -45.062 -12.959 -1.489 1.00 57.69 104 SER A O 1
ATOM 745 N N . GLU A 1 105 ? -44.530 -11.581 -3.163 1.00 58.12 105 GLU A N 1
ATOM 746 C CA . GLU A 1 105 ? -44.757 -12.597 -4.201 1.00 58.12 105 GLU A CA 1
ATOM 747 C C . GLU A 1 105 ? -43.574 -13.557 -4.307 1.00 58.12 105 GLU A C 1
ATOM 749 O O . GLU A 1 105 ? -43.747 -14.760 -4.156 1.00 58.12 105 GLU A O 1
ATOM 754 N N . SER A 1 106 ? -42.349 -13.032 -4.399 1.00 62.72 106 SER A N 1
ATOM 755 C CA . SER A 1 106 ? -41.129 -13.850 -4.495 1.00 62.72 106 SER A CA 1
ATOM 756 C C . SER A 1 106 ? -40.908 -14.742 -3.260 1.00 62.72 106 SER A C 1
ATOM 758 O O . SER A 1 106 ? -40.540 -15.912 -3.373 1.00 62.72 106 SER A O 1
ATOM 760 N N . SER A 1 107 ? -41.233 -14.234 -2.065 1.00 68.94 107 SER A N 1
ATOM 761 C CA . SER A 1 107 ? -41.131 -15.000 -0.815 1.00 68.94 107 SER A CA 1
ATOM 762 C C . SER A 1 107 ? -42.243 -16.044 -0.645 1.00 68.94 107 SER A C 1
ATOM 764 O O . SER A 1 107 ? -42.005 -17.090 -0.037 1.00 68.94 107 SER A O 1
ATOM 766 N N . ARG A 1 108 ? -43.437 -15.815 -1.212 1.00 66.56 108 ARG A N 1
ATOM 767 C CA . ARG A 1 108 ? -44.506 -16.828 -1.295 1.00 66.56 108 ARG A CA 1
ATOM 768 C C . ARG A 1 108 ? -44.185 -17.891 -2.346 1.00 66.56 108 ARG A C 1
ATOM 770 O O . ARG A 1 108 ? -44.356 -19.075 -2.071 1.00 66.56 108 ARG A O 1
ATOM 777 N N . GLN A 1 109 ? -43.635 -17.496 -3.494 1.00 66.88 109 GLN A N 1
ATOM 778 C CA . GLN A 1 109 ? -43.255 -18.415 -4.569 1.00 66.88 109 GLN A CA 1
ATOM 779 C C . GLN A 1 109 ? -42.149 -19.375 -4.120 1.00 66.88 109 GLN A C 1
ATOM 781 O O . GLN A 1 109 ? -42.254 -20.578 -4.342 1.00 66.88 109 GLN A O 1
ATOM 786 N N . ALA A 1 110 ? -41.137 -18.869 -3.407 1.00 69.69 110 ALA A N 1
ATOM 787 C CA . ALA A 1 110 ? -40.053 -19.692 -2.875 1.00 69.69 110 ALA A CA 1
ATOM 788 C C . ALA A 1 110 ? -40.544 -20.742 -1.861 1.00 69.69 110 ALA A C 1
ATOM 790 O O . ALA A 1 110 ? -40.043 -21.865 -1.841 1.00 69.69 110 ALA A O 1
ATOM 791 N N . ARG A 1 111 ? -41.549 -20.405 -1.041 1.00 72.00 111 ARG A N 1
ATOM 792 C CA . ARG A 1 111 ? -42.134 -21.341 -0.068 1.00 72.00 111 ARG A CA 1
ATOM 793 C C . ARG A 1 111 ? -43.004 -22.412 -0.728 1.00 72.00 111 ARG A C 1
ATOM 795 O O . ARG A 1 111 ? -42.944 -23.560 -0.301 1.00 72.00 111 ARG A O 1
ATOM 802 N N . ASN A 1 112 ? -43.747 -22.060 -1.777 1.00 75.00 112 ASN A N 1
ATOM 803 C CA . ASN A 1 112 ? -44.601 -23.007 -2.499 1.00 75.00 112 ASN A CA 1
ATOM 804 C C . ASN A 1 112 ? -43.775 -24.027 -3.296 1.00 75.00 112 ASN A C 1
ATOM 806 O O . ASN A 1 112 ? -44.040 -25.222 -3.213 1.00 75.00 112 ASN A O 1
ATOM 810 N N . VAL A 1 113 ? -42.709 -23.584 -3.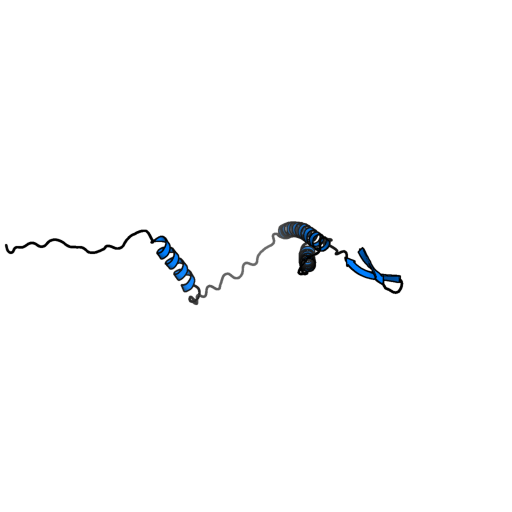975 1.00 75.69 113 VAL A N 1
ATOM 811 C CA . VAL A 1 113 ? -41.814 -24.487 -4.722 1.00 75.69 113 VAL A CA 1
ATOM 812 C C . VAL A 1 113 ? -41.148 -25.498 -3.790 1.00 75.69 113 VAL A C 1
ATOM 814 O O . VAL A 1 113 ? -41.017 -26.665 -4.142 1.00 75.69 113 VAL A O 1
ATOM 817 N N . TYR A 1 114 ? -40.769 -25.075 -2.580 1.00 69.12 114 TYR A N 1
ATOM 818 C CA . TYR A 1 114 ? -40.151 -25.969 -1.604 1.00 69.12 114 TYR A CA 1
ATOM 819 C C . TYR A 1 114 ? -41.130 -27.028 -1.068 1.00 69.12 1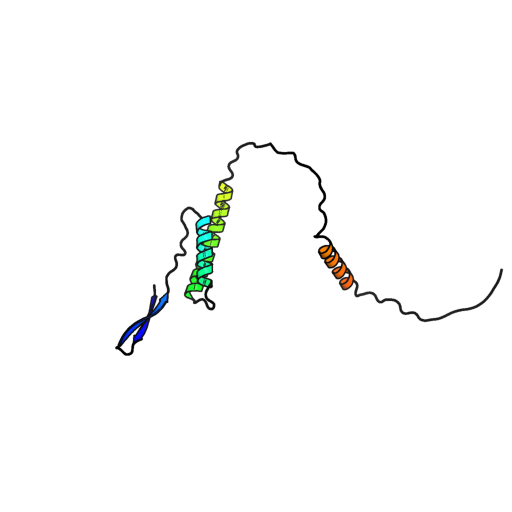14 TYR A C 1
ATOM 821 O O . TYR A 1 114 ? -40.712 -28.145 -0.772 1.00 69.12 114 TYR A O 1
ATOM 829 N N . GLN A 1 115 ? -42.426 -26.709 -0.973 1.00 69.81 115 GLN A N 1
ATOM 830 C CA . GLN A 1 115 ? -43.453 -27.684 -0.593 1.00 69.81 115 GLN A CA 1
ATOM 831 C C . GLN A 1 115 ? -43.756 -28.684 -1.716 1.00 69.81 115 GLN A C 1
ATOM 833 O O . GLN A 1 115 ? -43.867 -29.874 -1.429 1.00 69.81 115 GLN A O 1
ATOM 838 N N . ASP A 1 116 ? -43.809 -28.244 -2.976 1.00 61.72 116 ASP A N 1
ATOM 839 C CA . ASP A 1 116 ? -44.067 -29.136 -4.118 1.00 61.72 116 ASP A CA 1
ATOM 840 C C . ASP A 1 116 ? -42.937 -30.152 -4.335 1.00 61.72 116 ASP A C 1
ATOM 842 O O . ASP A 1 116 ? -43.190 -31.332 -4.581 1.00 61.72 116 ASP A O 1
ATOM 846 N N . VAL A 1 117 ? -41.675 -29.732 -4.198 1.00 64.12 117 VAL A N 1
ATOM 847 C CA . VAL A 1 117 ? -40.536 -30.649 -4.390 1.00 64.12 117 VAL A CA 1
ATOM 848 C C . VAL A 1 117 ? -40.325 -31.589 -3.203 1.00 64.12 117 VAL A C 1
ATOM 850 O O . VAL A 1 117 ? -39.855 -32.709 -3.390 1.00 64.12 117 VAL A O 1
ATOM 853 N N . ALA A 1 118 ? -40.704 -31.172 -1.990 1.00 68.56 118 ALA A N 1
ATOM 854 C CA . ALA A 1 118 ? -40.653 -32.019 -0.799 1.00 68.56 118 ALA A CA 1
ATOM 855 C C . ALA A 1 118 ? -41.810 -33.039 -0.735 1.00 68.56 118 ALA A C 1
ATOM 857 O O . ALA A 1 118 ? -41.719 -34.011 0.012 1.00 68.56 118 ALA A O 1
ATOM 858 N N . GLY A 1 119 ? -42.874 -32.842 -1.524 1.00 54.03 119 GLY A N 1
ATOM 859 C CA . GLY A 1 119 ? -44.047 -33.720 -1.606 1.00 54.03 119 GLY A CA 1
ATOM 860 C C . GLY A 1 119 ? -43.934 -34.892 -2.591 1.00 54.03 119 GLY A C 1
ATOM 861 O O . GLY A 1 119 ? -44.877 -35.673 -2.722 1.00 54.03 119 GLY A O 1
ATOM 862 N N . LEU A 1 120 ? -42.800 -35.066 -3.280 1.00 52.16 120 LEU A N 1
ATOM 863 C CA . LEU A 1 120 ? -42.569 -36.178 -4.212 1.00 52.16 120 LEU A CA 1
ATOM 864 C C . LEU A 1 120 ? -42.258 -37.486 -3.464 1.00 52.16 120 LEU A C 1
ATOM 866 O O . LEU A 1 120 ? -41.139 -37.997 -3.475 1.00 52.16 120 LEU A O 1
ATOM 870 N N . GLY A 1 121 ? -43.293 -38.025 -2.818 1.00 50.94 121 GLY A N 1
ATOM 871 C CA . GLY A 1 121 ? -43.284 -39.312 -2.127 1.00 50.94 121 GLY A CA 1
ATOM 872 C C . GLY A 1 121 ? -44.640 -40.019 -2.016 1.00 50.94 121 GLY A C 1
ATOM 873 O O . GLY A 1 121 ? -44.668 -41.113 -1.467 1.00 50.94 121 GLY A O 1
ATOM 874 N N . GLU A 1 122 ? -45.743 -39.477 -2.548 1.00 47.19 122 GLU A N 1
ATOM 875 C CA . GLU A 1 122 ? -47.066 -40.120 -2.453 1.00 47.19 122 GLU A CA 1
ATOM 876 C C . GLU A 1 122 ? -47.750 -40.189 -3.832 1.00 47.19 122 GLU A C 1
ATOM 878 O O . GLU A 1 122 ? -47.957 -39.185 -4.512 1.00 47.19 122 GLU A O 1
ATOM 883 N N . LYS A 1 123 ? -48.053 -41.411 -4.280 1.00 46.50 123 LYS A N 1
ATOM 884 C CA . LYS A 1 123 ? -48.621 -41.718 -5.602 1.00 46.50 123 LYS A CA 1
ATOM 885 C C . LYS A 1 123 ? -50.119 -41.370 -5.653 1.00 46.50 123 LYS A C 1
ATOM 887 O O . LYS A 1 123 ? -50.846 -41.798 -4.757 1.00 46.50 123 LYS A O 1
ATOM 892 N N . PRO A 1 124 ? -50.632 -40.719 -6.715 1.00 45.91 124 PRO A N 1
ATOM 893 C CA . PRO A 1 124 ? -52.068 -40.582 -6.919 1.00 45.91 124 PRO A CA 1
ATOM 894 C C . PRO A 1 124 ? -52.691 -41.875 -7.480 1.00 45.91 124 PRO A C 1
ATOM 896 O O . PRO A 1 124 ? -52.127 -42.566 -8.328 1.00 45.91 124 PRO A O 1
ATOM 899 N N . ASN A 1 125 ? -53.872 -42.172 -6.944 1.00 39.53 125 ASN A N 1
ATOM 900 C CA . ASN A 1 125 ? -54.715 -43.356 -7.105 1.00 39.53 125 ASN A CA 1
ATOM 901 C C . ASN A 1 125 ? -55.126 -43.631 -8.569 1.00 39.53 125 ASN A C 1
ATOM 903 O O . ASN A 1 125 ? -55.663 -42.749 -9.238 1.00 39.53 125 ASN A O 1
ATOM 907 N N . GLY A 1 126 ? -54.924 -44.866 -9.041 1.00 38.62 126 GLY A N 1
ATOM 908 C CA . GLY A 1 126 ? -55.387 -45.356 -10.341 1.00 38.62 126 GLY A CA 1
ATOM 909 C C . GLY A 1 126 ? -56.628 -46.241 -10.197 1.00 38.62 126 GLY A C 1
ATOM 910 O O . GLY A 1 126 ? -56.596 -47.258 -9.513 1.00 38.62 126 GLY A O 1
ATOM 911 N N . SER A 1 127 ? -57.715 -45.837 -10.852 1.00 46.88 127 SER A N 1
ATOM 912 C CA . SER A 1 127 ? -59.014 -46.512 -10.941 1.00 46.88 127 SER A CA 1
ATOM 913 C C . SER A 1 127 ? -58.944 -47.945 -11.488 1.00 46.88 127 SER A C 1
ATOM 915 O O . SER A 1 127 ? -58.262 -48.193 -12.481 1.00 46.88 127 SER A O 1
ATOM 917 N N . GLY A 1 128 ? -59.748 -48.864 -10.932 1.00 38.66 128 GLY A N 1
ATOM 918 C CA . GLY A 1 128 ? -59.917 -50.201 -11.512 1.00 38.66 128 GLY A CA 1
ATOM 919 C C . GLY A 1 128 ? -60.880 -51.149 -10.788 1.00 38.66 128 GLY A C 1
ATOM 920 O O . GLY A 1 128 ? -60.426 -52.036 -10.085 1.00 38.66 128 GLY A O 1
ATOM 921 N N . ALA A 1 129 ? -62.177 -51.004 -11.087 1.00 44.00 129 ALA A N 1
ATOM 922 C CA . ALA A 1 129 ? -63.190 -52.067 -11.224 1.00 44.00 129 ALA A CA 1
ATOM 923 C C . ALA A 1 129 ? -63.653 -52.920 -10.015 1.00 44.00 129 ALA A C 1
ATOM 925 O O . ALA A 1 129 ? -62.887 -53.270 -9.126 1.00 44.00 129 ALA A O 1
ATOM 926 N N . SER A 1 130 ? -64.914 -53.381 -10.145 1.00 45.53 130 SER A N 1
ATOM 927 C CA . SER A 1 130 ? -65.604 -54.482 -9.432 1.00 45.53 130 SER A CA 1
ATOM 928 C C . SER A 1 130 ? -66.251 -54.059 -8.086 1.00 45.53 130 SER A C 1
ATOM 930 O O . SER A 1 130 ? -65.593 -53.464 -7.252 1.00 45.53 130 SER A O 1
ATOM 932 N N . LEU A 1 131 ? -67.551 -54.210 -7.788 1.00 47.88 131 LEU A N 1
ATOM 933 C CA . LEU A 1 131 ? -68.617 -55.114 -8.231 1.00 47.88 131 LEU A CA 1
ATOM 934 C C . LEU A 1 131 ? -69.996 -54.431 -8.073 1.00 47.88 131 LEU A C 1
ATOM 936 O O . LEU A 1 131 ? -70.253 -53.791 -7.058 1.00 47.88 131 LEU A O 1
ATOM 940 N N . LEU A 1 132 ? -70.911 -54.635 -9.027 1.00 55.97 132 LEU A N 1
ATOM 941 C CA . LEU A 1 132 ? -72.354 -54.619 -8.738 1.00 55.97 132 LEU A CA 1
ATOM 942 C C . LEU A 1 132 ? -72.716 -55.992 -8.144 1.00 55.97 132 LEU A C 1
ATOM 944 O O . LEU A 1 132 ? -72.167 -56.995 -8.610 1.00 55.97 132 LEU A O 1
ATOM 948 N N . PRO A 1 133 ? -73.635 -56.073 -7.165 1.00 51.34 133 PRO A N 1
ATOM 949 C CA . PRO A 1 133 ? -74.932 -56.655 -7.518 1.00 51.34 133 PRO A CA 1
ATOM 950 C C . PRO A 1 133 ? -76.154 -56.081 -6.765 1.00 51.34 133 PRO A C 1
ATOM 952 O O . PRO A 1 133 ? -76.133 -55.853 -5.564 1.00 51.34 133 PRO A O 1
ATOM 955 N N . SER A 1 134 ? -77.226 -55.911 -7.542 1.00 51.62 134 SER A N 1
ATOM 956 C CA . SER A 1 134 ? -78.609 -56.382 -7.343 1.00 51.62 134 SER A CA 1
ATOM 957 C C . SER A 1 134 ? -79.391 -56.215 -6.027 1.00 51.62 134 SER A C 1
ATOM 959 O O . SER A 1 134 ? -79.011 -56.703 -4.972 1.00 51.62 134 SER A O 1
ATOM 961 N N . SER A 1 135 ? -80.648 -55.799 -6.257 1.00 48.62 135 SER A N 1
ATOM 962 C CA . SER A 1 135 ? -81.890 -56.077 -5.508 1.00 48.62 135 SER A CA 1
ATOM 963 C C . SER A 1 135 ? -82.195 -55.116 -4.348 1.00 48.62 135 SER A C 1
ATOM 965 O O . SER A 1 135 ? -81.470 -55.076 -3.369 1.00 48.62 135 SER A O 1
ATOM 967 N N . LEU A 1 136 ? -83.124 -54.160 -4.471 1.00 57.75 136 LEU A N 1
ATOM 968 C CA . LEU A 1 136 ? -84.594 -54.239 -4.609 1.00 57.75 136 LEU A CA 1
ATOM 969 C C . LEU A 1 136 ? -85.320 -54.536 -3.274 1.00 57.75 136 LEU A C 1
ATOM 971 O O . LEU A 1 136 ? -85.354 -55.680 -2.842 1.00 57.75 136 LEU A O 1
ATOM 975 N N . TYR A 1 137 ? -85.981 -53.477 -2.774 1.00 46.09 137 TYR A N 1
ATOM 976 C CA . TYR A 1 137 ? -87.178 -53.397 -1.909 1.00 46.09 137 TYR A CA 1
ATOM 977 C C . TYR A 1 137 ? -87.126 -53.817 -0.425 1.00 46.09 137 TYR A C 1
ATOM 979 O O . TYR A 1 137 ? -86.475 -54.790 -0.087 1.00 46.09 137 TYR A O 1
ATOM 987 N N . ALA A 1 138 ? -87.883 -53.045 0.381 1.00 44.59 138 ALA A N 1
ATOM 988 C CA . ALA A 1 138 ? -88.503 -53.307 1.698 1.00 44.59 138 ALA A CA 1
ATOM 989 C C . ALA A 1 138 ? -87.862 -54.329 2.655 1.00 44.59 138 ALA A C 1
ATOM 991 O O . ALA A 1 138 ? -87.852 -55.534 2.332 1.00 44.59 138 ALA A O 1
#

Organism: NCBI:txid1288826

pLDDT: mean 74.45, std 20.3, range [38.03, 96.38]

Sequence (138 aa):
MSFTYQRGPDGAQYAIGGEVPVDVSPVEGNPQATLEKMRIVRAAALAPAQPSGQDRAVAAQAMQTMLEAQSELATQNSGKTEPGTDKADSAQKTASDPAAESGSESSRQARNVYQDVAGLGEKPNGSGASLLPSSLYA

Radius of gyration: 36.19 Å; chains: 1; bounding box: 115×71×60 Å

Foldseek 3Di:
DDFDWDQDPVRDTDTPDDDDDDDLDADPPQLPVSLVSLVVLLCVLPVDPDHDPNSVVSNVSSVVSNVVSVVVVVVVVVVPPDDDDDDPDDPDDPDDDDDDDDPPPVVVVVVVVVVVVVPPPDDDDDDDDDDDDDDDDD